Protein AF-A0A944XYM7-F1 (afdb_monomer_lite)

Sequence (76 aa):
MTKNTTKTLGHGVEYRTNESLLKIEDWLDDNIAGKWSIGVEGLDDALEKKTIKIVFRDADDKRKFMVEYCGSMMVG

Foldseek 3Di:
DDDPPPVFLPDKDKAKDLDDPVVVVVCLVVPPPFDKDKDFPDADPVNSITIMMMRHNDPVSVVVCCCVRVVDDDDD

Radius of gyration: 13.9 Å; chains: 1; bounding box: 40×38×33 Å

pLDDT: mean 77.77, std 16.3, range [36.09, 92.69]

Secondary structure (DSSP, 8-state):
---------SEEEEEEESS-HHHHHHHHHHH-SS-EEEEEEEE-TTSS-EEEEEEESSHHHHHHHIIIII------

Structure (mmCIF, N/CA/C/O backbone):
data_AF-A0A944XYM7-F1
#
_entry.id   AF-A0A944XYM7-F1
#
loop_
_atom_site.group_PDB
_atom_site.id
_atom_site.type_symbol
_atom_site.label_atom_id
_atom_site.label_alt_id
_atom_site.label_comp_id
_atom_site.label_asym_id
_atom_site.label_entity_id
_atom_site.label_seq_id
_atom_site.pdbx_PDB_ins_code
_atom_site.Cartn_x
_atom_site.Cartn_y
_atom_site.Cartn_z
_atom_site.occupancy
_atom_site.B_iso_or_equiv
_atom_site.auth_seq_id
_atom_site.auth_comp_id
_atom_site.auth_asym_id
_atom_site.auth_atom_id
_atom_site.pdbx_PDB_model_num
ATOM 1 N N . MET A 1 1 ? 30.904 -11.841 11.710 1.00 43.03 1 MET A N 1
ATOM 2 C CA . MET A 1 1 ? 29.786 -12.122 10.784 1.00 43.03 1 MET A CA 1
ATOM 3 C C . MET A 1 1 ? 28.718 -11.078 11.039 1.00 43.03 1 MET A C 1
ATOM 5 O O . MET A 1 1 ? 27.935 -11.249 11.961 1.00 43.03 1 MET A O 1
ATOM 9 N N . THR A 1 2 ? 28.730 -9.958 10.318 1.00 44.03 2 THR A N 1
ATOM 10 C CA . THR A 1 2 ? 27.716 -8.922 1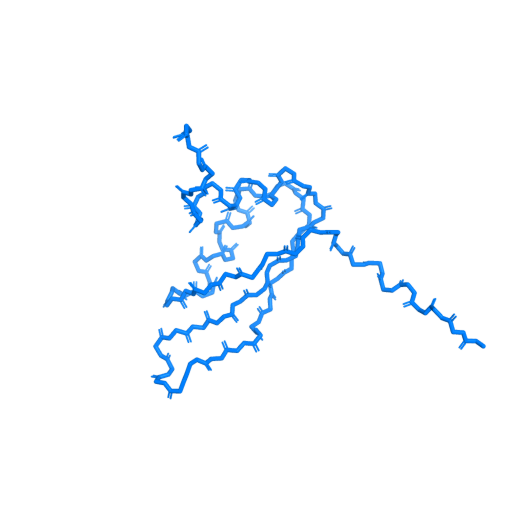0.553 1.00 44.03 2 THR A CA 1
ATOM 11 C C . THR A 1 2 ? 27.537 -8.078 9.309 1.00 44.03 2 THR A C 1
ATOM 13 O O . THR A 1 2 ? 28.456 -7.364 8.913 1.00 44.03 2 THR A O 1
ATOM 16 N N . LYS A 1 3 ? 26.350 -8.231 8.718 1.00 42.62 3 LYS A N 1
ATOM 17 C CA . LYS A 1 3 ? 25.574 -7.338 7.842 1.00 42.62 3 LYS A CA 1
ATOM 18 C C . LYS A 1 3 ? 24.747 -8.251 6.939 1.00 42.62 3 LYS A C 1
ATOM 20 O O . LYS A 1 3 ? 25.067 -8.461 5.775 1.00 42.62 3 LYS A O 1
ATOM 25 N N . ASN A 1 4 ? 23.697 -8.840 7.515 1.00 41.62 4 ASN A N 1
ATOM 26 C CA . ASN A 1 4 ? 22.593 -9.349 6.716 1.00 41.62 4 ASN A CA 1
ATOM 27 C C . ASN A 1 4 ? 21.953 -8.115 6.089 1.00 41.62 4 ASN A C 1
ATOM 29 O O . ASN A 1 4 ? 21.136 -7.441 6.709 1.00 41.62 4 ASN A O 1
ATOM 33 N N . THR A 1 5 ? 22.421 -7.763 4.897 1.00 46.16 5 THR A N 1
ATOM 34 C CA 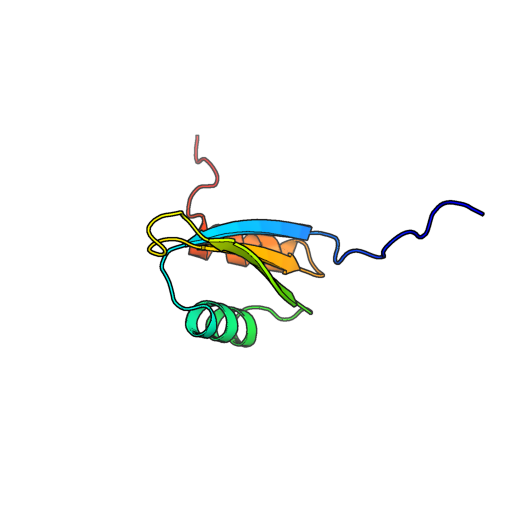. THR A 1 5 ? 21.794 -6.784 4.025 1.00 46.16 5 THR A CA 1
ATOM 35 C C . THR A 1 5 ? 20.442 -7.370 3.663 1.00 46.16 5 THR A C 1
ATOM 37 O O . THR A 1 5 ? 20.319 -8.122 2.695 1.00 46.16 5 THR A O 1
ATOM 40 N N . THR A 1 6 ? 19.431 -7.113 4.495 1.00 47.66 6 THR A N 1
ATOM 41 C CA . THR A 1 6 ? 18.042 -7.348 4.130 1.00 47.66 6 THR A CA 1
ATOM 42 C C . THR A 1 6 ? 17.867 -6.562 2.851 1.00 47.66 6 THR A C 1
ATOM 44 O O . THR A 1 6 ? 17.961 -5.338 2.841 1.00 47.66 6 THR A O 1
ATOM 47 N N . LYS A 1 7 ? 17.761 -7.287 1.744 1.00 49.59 7 LYS A N 1
ATOM 48 C CA . LYS A 1 7 ? 17.517 -6.761 0.412 1.00 49.59 7 LYS A CA 1
ATOM 49 C C . LYS A 1 7 ? 16.085 -6.233 0.431 1.00 49.59 7 LYS A C 1
ATOM 51 O O . LYS A 1 7 ? 15.169 -6.880 -0.062 1.00 49.59 7 LYS A O 1
ATOM 56 N N . THR A 1 8 ? 15.882 -5.134 1.151 1.00 49.72 8 THR A N 1
ATOM 57 C CA . THR A 1 8 ? 14.607 -4.457 1.293 1.00 49.72 8 THR A CA 1
ATOM 58 C C . THR A 1 8 ? 14.205 -4.054 -0.109 1.00 49.72 8 THR A C 1
ATOM 60 O O . THR A 1 8 ? 14.982 -3.401 -0.807 1.00 49.72 8 THR A O 1
ATOM 63 N N . LEU A 1 9 ? 13.007 -4.456 -0.529 1.00 53.78 9 LEU A N 1
ATOM 64 C CA . LEU A 1 9 ? 12.228 -3.681 -1.490 1.00 53.78 9 LEU A CA 1
ATOM 65 C C . LEU A 1 9 ? 12.490 -2.192 -1.154 1.00 53.78 9 LEU A C 1
ATOM 67 O O . LEU A 1 9 ? 12.326 -1.779 -0.007 1.00 53.78 9 LEU A O 1
ATOM 71 N N . GLY A 1 10 ? 13.139 -1.459 -2.063 1.00 64.25 10 GLY A N 1
ATOM 72 C CA . GLY A 1 10 ? 13.962 -0.292 -1.699 1.00 64.25 10 GLY A CA 1
ATOM 73 C C . GLY A 1 10 ? 13.165 0.926 -1.231 1.00 64.25 10 GLY A C 1
ATOM 74 O O . GLY A 1 10 ? 13.734 1.888 -0.717 1.00 64.25 10 GLY A O 1
ATOM 75 N N . HIS A 1 11 ? 11.844 0.889 -1.402 1.00 77.50 11 HIS A N 1
ATOM 76 C CA . HIS A 1 11 ? 10.982 2.054 -1.325 1.00 77.50 11 HIS A CA 1
ATOM 77 C C . HIS A 1 11 ? 9.786 1.778 -0.410 1.00 77.50 11 HIS A C 1
ATOM 79 O O . HIS A 1 11 ? 8.685 1.494 -0.869 1.00 77.50 11 HIS A O 1
ATOM 85 N N . GLY A 1 12 ? 10.008 1.870 0.903 1.00 82.06 12 GLY A N 1
ATOM 86 C CA . GLY A 1 12 ? 8.939 1.834 1.902 1.00 82.06 12 GLY A CA 1
ATOM 87 C C . GLY A 1 12 ? 8.141 3.142 1.961 1.00 82.06 12 GLY A C 1
ATOM 88 O O . GLY A 1 12 ? 8.701 4.235 1.795 1.00 82.06 12 GLY A O 1
ATOM 89 N N . VAL A 1 13 ? 6.839 3.020 2.207 1.00 85.25 13 VAL A N 1
ATOM 90 C CA . VAL A 1 13 ? 5.910 4.095 2.573 1.00 85.25 13 VAL A CA 1
ATOM 91 C C . VAL A 1 13 ? 5.111 3.635 3.776 1.00 85.25 13 VAL A C 1
ATOM 93 O O . VAL A 1 13 ? 4.511 2.563 3.750 1.00 85.25 13 VAL A O 1
ATOM 96 N N . GLU A 1 14 ? 5.097 4.459 4.813 1.00 87.94 14 GLU A N 1
ATOM 97 C CA . GLU A 1 14 ? 4.166 4.315 5.923 1.00 87.94 14 GLU A CA 1
ATOM 98 C C . GLU A 1 14 ? 2.934 5.161 5.623 1.00 87.94 14 GLU A C 1
ATOM 100 O O . GLU A 1 14 ? 3.036 6.353 5.329 1.00 87.94 14 GLU A O 1
ATOM 105 N N . TYR A 1 15 ? 1.772 4.526 5.658 1.00 85.31 15 TYR A N 1
ATOM 106 C CA . TYR A 1 15 ? 0.496 5.141 5.354 1.00 85.31 15 TYR A CA 1
ATOM 107 C C . TYR A 1 15 ? -0.486 4.838 6.478 1.00 85.31 15 TYR A C 1
ATOM 109 O O . TYR A 1 15 ? -0.712 3.683 6.840 1.00 85.31 15 TYR A O 1
ATOM 117 N N . ARG A 1 16 ? -1.057 5.889 7.063 1.00 86.75 16 ARG A N 1
ATOM 118 C CA . ARG A 1 16 ? -2.050 5.760 8.128 1.00 86.75 16 ARG A CA 1
ATOM 119 C C . ARG A 1 16 ? -3.431 5.934 7.532 1.00 86.75 16 ARG A C 1
ATOM 121 O O . ARG A 1 16 ? -3.745 6.990 6.995 1.00 86.75 16 ARG A O 1
ATOM 128 N N . THR A 1 17 ? -4.253 4.907 7.664 1.00 84.81 17 THR A N 1
ATOM 129 C CA . THR A 1 17 ? -5.577 4.855 7.053 1.00 84.81 17 THR A CA 1
ATOM 130 C C . THR A 1 17 ? -6.576 4.165 7.965 1.00 84.81 17 THR A C 1
ATOM 132 O O . THR A 1 17 ? -6.210 3.373 8.830 1.00 84.81 17 THR A O 1
ATOM 135 N N . ASN A 1 18 ? -7.848 4.489 7.799 1.00 87.19 18 ASN A N 1
ATOM 136 C CA . ASN A 1 18 ? -8.971 3.735 8.353 1.00 87.19 18 ASN A CA 1
ATOM 137 C C . ASN A 1 18 ? -9.604 2.807 7.301 1.00 87.19 18 ASN A C 1
ATOM 139 O O . ASN A 1 18 ? -10.546 2.079 7.610 1.00 87.19 18 ASN A O 1
ATOM 143 N N . GLU A 1 19 ? -9.090 2.808 6.067 1.00 84.12 19 GLU A N 1
ATOM 144 C CA . GLU A 1 19 ? -9.587 1.948 5.002 1.00 84.12 19 GLU A CA 1
ATOM 145 C C . GLU A 1 19 ? -9.238 0.470 5.225 1.00 84.12 19 GLU A C 1
ATOM 147 O O . GLU A 1 19 ? -8.350 0.072 5.994 1.00 84.12 19 GLU A O 1
ATOM 152 N N . SER A 1 20 ? -9.994 -0.376 4.529 1.00 85.50 20 SER A N 1
ATOM 153 C CA . SER A 1 20 ? -9.763 -1.815 4.517 1.00 85.50 20 SER A CA 1
ATOM 154 C C . SER A 1 20 ? -8.491 -2.138 3.740 1.00 85.50 20 SER A C 1
ATOM 156 O O . SER A 1 20 ? -8.327 -1.674 2.616 1.00 85.50 20 SER A O 1
ATOM 158 N N . LEU A 1 21 ? -7.635 -2.989 4.317 1.00 85.31 21 LEU A N 1
ATOM 159 C CA . LEU A 1 21 ? -6.414 -3.478 3.665 1.00 85.31 21 LEU A CA 1
ATOM 160 C C . LEU A 1 21 ? -6.718 -4.078 2.293 1.00 85.31 21 LEU A C 1
ATOM 162 O O . LEU A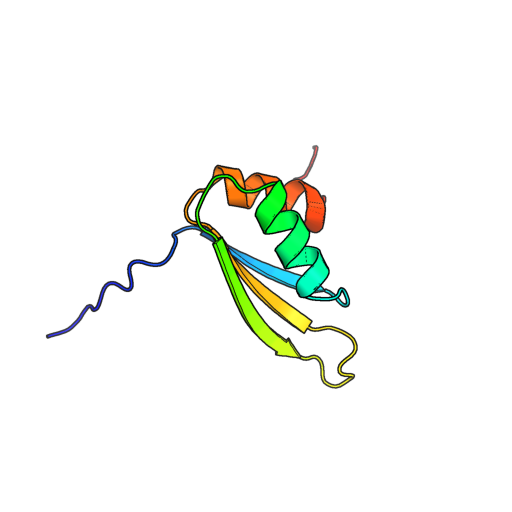 1 21 ? -6.077 -3.693 1.330 1.00 85.31 21 LEU A O 1
ATOM 166 N N . LEU A 1 22 ? -7.784 -4.879 2.201 1.00 88.38 22 LEU A N 1
ATOM 167 C CA . LEU A 1 22 ? -8.259 -5.482 0.955 1.00 88.38 22 LEU A CA 1
ATOM 168 C C . LEU A 1 22 ? -8.444 -4.469 -0.179 1.00 88.38 22 LEU A C 1
ATOM 170 O O . LEU A 1 22 ? -8.110 -4.762 -1.315 1.00 88.38 22 LEU A O 1
ATOM 174 N N . LYS A 1 23 ? -8.956 -3.271 0.124 1.00 89.19 23 LYS A N 1
ATOM 175 C CA . LYS A 1 23 ? -9.171 -2.230 -0.886 1.00 89.19 23 LYS A CA 1
ATOM 176 C C . LYS A 1 23 ? -7.849 -1.642 -1.383 1.00 89.19 23 LYS A C 1
ATOM 178 O O . LYS A 1 23 ? -7.730 -1.270 -2.542 1.00 89.19 23 LYS A O 1
ATOM 183 N N . ILE A 1 24 ? -6.867 -1.552 -0.492 1.00 89.50 24 ILE A N 1
ATOM 184 C CA . ILE A 1 24 ? -5.524 -1.076 -0.817 1.00 89.50 24 ILE A CA 1
ATOM 185 C C . ILE A 1 24 ? -4.775 -2.156 -1.601 1.00 89.50 24 ILE A C 1
ATOM 187 O O . ILE A 1 24 ? -4.117 -1.842 -2.579 1.00 89.50 24 ILE A O 1
ATOM 191 N N . GLU A 1 25 ? -4.904 -3.424 -1.208 1.00 90.50 25 GLU A N 1
ATOM 192 C CA . GLU A 1 25 ? -4.339 -4.577 -1.917 1.00 90.50 25 GLU A CA 1
ATOM 193 C C . GLU A 1 25 ? -4.907 -4.716 -3.332 1.00 90.50 25 GLU A C 1
ATOM 195 O O . GLU A 1 25 ? -4.137 -4.903 -4.264 1.00 90.50 25 GLU A O 1
ATOM 200 N N . ASP A 1 26 ? -6.221 -4.555 -3.499 1.00 92.69 26 ASP A N 1
ATOM 201 C CA . ASP A 1 26 ? -6.899 -4.550 -4.802 1.00 92.69 26 ASP A CA 1
ATOM 202 C C . ASP A 1 26 ? -6.368 -3.433 -5.714 1.00 92.69 26 ASP A C 1
ATOM 204 O O . ASP A 1 26 ? -5.951 -3.690 -6.843 1.00 92.69 26 ASP A O 1
ATOM 208 N N . TRP A 1 27 ? -6.254 -2.207 -5.189 1.00 91.19 27 TRP A N 1
ATOM 209 C CA . TRP A 1 27 ? -5.654 -1.102 -5.938 1.00 91.19 27 TRP A CA 1
ATOM 210 C C . TRP A 1 27 ? -4.192 -1.382 -6.296 1.00 91.19 27 TRP A C 1
ATOM 212 O O . TRP A 1 27 ? -3.767 -1.086 -7.414 1.00 91.19 27 TRP A O 1
ATOM 222 N N . LEU A 1 28 ? -3.414 -1.951 -5.367 1.00 89.62 28 LEU A N 1
ATOM 223 C CA . LEU A 1 28 ? -2.017 -2.302 -5.605 1.00 89.62 28 LEU A CA 1
ATOM 224 C C . LEU A 1 28 ? -1.892 -3.374 -6.696 1.00 89.62 28 LEU A C 1
ATOM 226 O O . LEU A 1 28 ? -1.007 -3.258 -7.533 1.00 89.62 28 LEU A O 1
ATOM 230 N N . ASP A 1 29 ? -2.758 -4.384 -6.720 1.00 90.81 29 ASP A N 1
ATOM 231 C CA . ASP A 1 29 ? -2.738 -5.437 -7.745 1.00 90.81 29 ASP A CA 1
ATOM 232 C C . ASP A 1 29 ? -3.042 -4.887 -9.150 1.00 90.81 29 ASP A C 1
ATOM 234 O O . ASP A 1 29 ? -2.366 -5.246 -10.112 1.00 90.81 29 ASP A O 1
ATOM 238 N N . ASP A 1 30 ? -3.984 -3.945 -9.259 1.00 92.00 30 ASP A N 1
ATOM 239 C CA . ASP A 1 30 ? -4.388 -3.345 -10.538 1.00 92.00 30 ASP A CA 1
ATOM 240 C C . ASP A 1 30 ? -3.413 -2.256 -11.040 1.00 92.00 30 ASP A C 1
ATOM 242 O O . ASP A 1 30 ? -3.147 -2.140 -12.239 1.00 92.00 30 ASP A O 1
ATOM 246 N N . ASN A 1 31 ? -2.825 -1.463 -10.132 1.00 88.38 31 ASN A N 1
ATOM 247 C CA . ASN A 1 31 ? -2.073 -0.249 -10.495 1.00 88.38 31 ASN A CA 1
ATOM 248 C C . ASN A 1 31 ? -0.544 -0.405 -10.460 1.00 88.38 31 ASN A C 1
ATOM 250 O O . ASN A 1 31 ? 0.179 0.418 -11.053 1.00 88.38 31 ASN A O 1
ATOM 254 N N . ILE A 1 32 ? -0.032 -1.433 -9.775 1.00 88.62 32 ILE A N 1
ATOM 255 C CA . ILE A 1 32 ? 1.403 -1.667 -9.576 1.00 88.62 32 ILE A CA 1
ATOM 256 C C . ILE A 1 32 ? 1.877 -2.790 -10.492 1.00 88.62 32 ILE A C 1
ATOM 258 O O . ILE A 1 32 ? 1.492 -3.944 -10.357 1.00 88.62 32 ILE A O 1
ATOM 262 N N . ALA A 1 33 ? 2.787 -2.455 -11.407 1.00 82.56 33 ALA A N 1
ATOM 263 C CA . ALA A 1 33 ? 3.380 -3.443 -12.308 1.00 82.56 33 ALA A CA 1
ATOM 264 C C . ALA A 1 33 ? 4.481 -4.268 -11.615 1.00 82.56 33 ALA A C 1
ATOM 266 O O . ALA A 1 33 ? 4.790 -5.393 -12.020 1.00 82.56 33 ALA A O 1
ATOM 267 N N . GLY A 1 34 ? 5.127 -3.684 -10.601 1.00 83.06 34 GLY A N 1
ATOM 268 C CA . GLY A 1 34 ? 6.185 -4.310 -9.823 1.00 83.06 34 GLY A CA 1
ATOM 269 C C . GLY A 1 34 ? 5.687 -5.208 -8.689 1.00 83.06 34 GLY A C 1
ATOM 270 O O . GLY A 1 34 ? 4.502 -5.424 -8.468 1.00 83.06 34 GLY A O 1
ATOM 271 N N . LYS A 1 35 ? 6.639 -5.742 -7.914 1.00 86.88 35 LYS A N 1
ATOM 272 C CA . LYS A 1 35 ? 6.311 -6.445 -6.668 1.00 86.88 35 LYS A CA 1
ATOM 273 C C . LYS A 1 35 ? 6.100 -5.435 -5.548 1.00 86.88 35 LYS A C 1
ATOM 275 O O . LYS A 1 35 ? 6.958 -4.574 -5.332 1.00 86.88 35 LYS A O 1
ATOM 280 N N . TRP A 1 36 ? 5.026 -5.618 -4.797 1.00 88.94 36 TRP A N 1
ATOM 281 C CA . TRP A 1 36 ? 4.727 -4.874 -3.583 1.00 88.94 36 TRP A CA 1
ATOM 282 C C . TRP A 1 36 ? 4.610 -5.823 -2.386 1.00 88.94 36 TRP A C 1
ATOM 284 O O . TRP A 1 36 ? 4.521 -7.046 -2.520 1.00 88.94 36 TRP A O 1
ATOM 294 N N . SER A 1 37 ? 4.704 -5.271 -1.184 1.00 88.38 37 SER A N 1
ATOM 295 C CA . SER A 1 37 ? 4.458 -5.990 0.065 1.00 88.38 37 SER A CA 1
ATOM 296 C C . SER A 1 37 ? 3.831 -5.036 1.060 1.00 88.38 37 SER A C 1
ATOM 298 O O . SER A 1 37 ? 4.362 -3.951 1.272 1.00 88.38 37 SER A O 1
ATOM 300 N N . ILE A 1 38 ? 2.718 -5.439 1.659 1.00 87.44 38 ILE A N 1
ATOM 301 C CA . ILE A 1 38 ? 1.988 -4.662 2.657 1.00 87.44 38 ILE A CA 1
ATOM 302 C C . ILE A 1 38 ? 2.116 -5.335 4.026 1.00 87.44 38 ILE A C 1
ATOM 304 O O . ILE A 1 38 ? 2.068 -6.558 4.136 1.00 87.44 38 ILE A O 1
ATOM 308 N N . GLY A 1 39 ? 2.300 -4.540 5.073 1.00 87.88 39 GLY A N 1
ATOM 309 C CA . GLY A 1 39 ? 2.320 -4.994 6.461 1.00 87.88 39 GLY A CA 1
ATOM 310 C C . GLY A 1 39 ? 1.629 -3.984 7.365 1.00 87.88 39 GLY A C 1
ATOM 311 O O . GLY A 1 39 ? 1.654 -2.790 7.090 1.00 87.88 39 GLY A O 1
ATOM 312 N N . VAL A 1 40 ? 0.991 -4.442 8.438 1.00 88.06 40 VAL A N 1
ATOM 313 C CA . VAL A 1 40 ? 0.425 -3.553 9.463 1.00 88.06 40 VAL A CA 1
ATOM 314 C C . VAL A 1 40 ? 1.500 -3.323 10.519 1.00 88.06 40 VAL A C 1
ATOM 316 O O . VAL A 1 40 ? 1.887 -4.268 11.197 1.00 88.06 40 VAL A O 1
ATOM 319 N N . GLU A 1 41 ? 1.982 -2.088 10.655 1.00 85.75 41 GLU A N 1
ATOM 320 C CA . GLU A 1 41 ? 2.986 -1.733 11.673 1.00 85.75 41 GLU A CA 1
ATOM 321 C C . GLU A 1 41 ? 2.321 -1.329 12.997 1.00 85.75 41 GLU A C 1
ATOM 323 O O . GLU A 1 41 ? 2.935 -1.433 14.055 1.00 85.75 41 GLU A O 1
ATOM 328 N N . GLY A 1 42 ? 1.065 -0.872 12.966 1.00 80.88 42 GLY A N 1
ATOM 329 C CA . GLY A 1 42 ? 0.366 -0.466 14.180 1.00 80.88 42 GLY A CA 1
ATOM 330 C C . GLY A 1 42 ? -1.130 -0.269 13.998 1.00 80.88 42 GLY A C 1
ATOM 331 O O . GLY A 1 42 ? -1.620 0.012 12.905 1.00 80.88 42 GLY A O 1
ATOM 332 N N . LEU A 1 43 ? -1.854 -0.399 15.101 1.00 84.56 43 LEU A N 1
ATOM 333 C CA . LEU A 1 43 ? -3.250 -0.007 15.233 1.00 84.56 43 LEU A CA 1
ATOM 334 C C . LEU A 1 43 ? -3.327 1.095 16.284 1.00 84.56 43 LEU A C 1
ATOM 336 O O . LEU A 1 43 ? -2.585 1.071 17.263 1.00 84.56 43 LEU A O 1
ATOM 340 N N . ASP A 1 44 ? -4.192 2.069 16.044 1.00 80.88 44 ASP A N 1
ATOM 341 C CA . ASP A 1 44 ? -4.500 3.112 17.013 1.00 80.88 44 ASP A CA 1
ATOM 342 C C . ASP A 1 44 ? -5.230 2.523 18.228 1.00 80.88 44 ASP A C 1
ATOM 344 O O . ASP A 1 44 ? -5.922 1.513 18.084 1.00 80.88 44 ASP A O 1
ATOM 348 N N . ASP A 1 45 ? -5.129 3.155 19.399 1.00 79.69 45 ASP A N 1
ATOM 349 C CA . ASP A 1 45 ? -5.802 2.704 20.628 1.00 79.69 45 ASP A CA 1
ATOM 350 C C . ASP A 1 45 ? -7.324 2.575 20.455 1.00 79.69 45 ASP A C 1
ATOM 352 O O . ASP A 1 45 ? -7.956 1.702 21.051 1.00 79.69 45 ASP A O 1
ATOM 356 N N . ALA A 1 46 ? -7.915 3.405 19.592 1.00 77.75 46 ALA A N 1
ATOM 357 C CA . ALA A 1 46 ? -9.333 3.341 19.250 1.00 77.75 46 ALA A CA 1
ATOM 358 C C . ALA A 1 46 ? -9.675 2.255 18.206 1.00 77.75 46 ALA A C 1
ATOM 360 O O . ALA A 1 46 ? -10.843 2.059 17.884 1.00 77.75 46 ALA A O 1
ATOM 361 N N . LEU A 1 47 ? -8.679 1.564 17.634 1.00 74.00 47 LEU A N 1
ATOM 362 C CA . LEU A 1 47 ? -8.790 0.620 16.505 1.00 74.00 47 LEU A CA 1
ATOM 363 C C . LEU A 1 47 ? -9.424 1.213 15.231 1.00 74.00 47 LEU A C 1
ATOM 365 O O . LEU A 1 47 ? -9.681 0.495 14.265 1.00 74.00 47 LEU A O 1
ATOM 369 N N . GLU A 1 48 ? -9.637 2.527 15.195 1.00 79.88 48 GLU A N 1
ATOM 370 C CA . GLU A 1 48 ? -10.256 3.231 14.070 1.00 79.88 48 GLU A CA 1
ATOM 371 C C . GLU A 1 48 ? -9.274 3.467 12.924 1.00 79.88 48 GLU A C 1
ATOM 373 O O . GLU A 1 48 ? -9.666 3.549 11.761 1.00 79.88 48 GLU A O 1
ATOM 378 N N . LYS A 1 49 ? -7.982 3.590 13.240 1.00 83.19 49 LYS A N 1
ATOM 379 C CA . LYS A 1 49 ? -6.917 3.847 12.270 1.00 83.19 49 LYS A CA 1
ATOM 380 C C . LYS A 1 49 ? -5.838 2.789 12.412 1.00 83.19 49 LYS A C 1
ATOM 382 O O . LYS A 1 49 ? -5.454 2.418 13.516 1.00 83.19 49 LYS A O 1
ATOM 387 N N . LYS A 1 50 ? -5.317 2.333 11.283 1.00 88.12 50 LYS A N 1
ATOM 388 C CA . LYS A 1 50 ? -4.163 1.443 11.206 1.00 88.12 50 LYS A CA 1
ATOM 389 C C . LYS A 1 50 ? -3.042 2.139 10.452 1.00 88.12 50 LYS A C 1
ATOM 391 O O . LYS A 1 50 ? -3.270 2.835 9.462 1.00 88.12 50 LYS A O 1
ATOM 396 N N . THR A 1 51 ? -1.831 1.955 10.939 1.00 88.62 51 THR A N 1
ATOM 397 C CA . THR A 1 51 ? -0.614 2.329 10.236 1.00 88.62 51 THR A CA 1
ATOM 398 C C . THR A 1 51 ? -0.143 1.105 9.481 1.00 88.62 51 THR A C 1
ATOM 400 O O . THR A 1 51 ? 0.180 0.073 10.074 1.00 88.62 51 THR A O 1
ATOM 403 N N . ILE A 1 52 ? -0.137 1.217 8.162 1.00 89.94 52 ILE A N 1
ATOM 404 C CA . ILE A 1 52 ? 0.349 0.183 7.263 1.00 89.94 52 ILE A CA 1
ATOM 405 C C . ILE A 1 52 ? 1.652 0.644 6.636 1.00 89.94 52 ILE A C 1
ATOM 407 O O . ILE A 1 52 ? 1.892 1.833 6.442 1.00 89.94 52 ILE A O 1
ATOM 411 N N . LYS A 1 53 ? 2.492 -0.315 6.294 1.00 89.25 53 LYS A N 1
ATOM 412 C CA . LYS A 1 53 ? 3.739 -0.111 5.592 1.00 89.25 53 LYS A CA 1
ATOM 413 C C . LYS A 1 53 ? 3.693 -0.886 4.307 1.00 89.25 53 LYS A C 1
ATOM 415 O O . LYS A 1 53 ? 3.561 -2.108 4.311 1.00 89.25 53 LYS A O 1
ATOM 420 N N . ILE A 1 54 ? 3.804 -0.156 3.214 1.00 88.06 54 ILE A N 1
ATOM 421 C CA . ILE A 1 54 ? 3.839 -0.727 1.882 1.00 88.06 54 ILE A CA 1
ATOM 422 C C . ILE A 1 54 ? 5.248 -0.542 1.360 1.00 88.06 54 ILE A C 1
ATOM 424 O O . ILE A 1 54 ? 5.811 0.553 1.401 1.00 88.06 54 ILE A O 1
ATOM 428 N N . VAL A 1 55 ? 5.843 -1.632 0.910 1.00 88.81 55 VAL A N 1
ATOM 429 C CA . VAL A 1 55 ? 7.200 -1.649 0.396 1.00 88.81 55 VAL A CA 1
ATOM 430 C C . VAL A 1 55 ? 7.156 -2.020 -1.071 1.00 88.81 55 VAL A C 1
ATOM 432 O O . VAL A 1 55 ? 6.737 -3.116 -1.442 1.00 88.81 55 VAL A O 1
ATOM 435 N N . PHE A 1 56 ? 7.600 -1.086 -1.900 1.00 87.44 56 PHE A N 1
ATOM 436 C CA . PHE A 1 56 ? 7.623 -1.239 -3.343 1.00 87.44 56 PHE A CA 1
ATOM 437 C C . PHE A 1 56 ? 9.006 -1.672 -3.807 1.00 87.44 56 PHE A C 1
ATOM 439 O O . PHE A 1 56 ? 10.038 -1.258 -3.259 1.00 87.44 56 PHE A O 1
ATOM 446 N N . ARG A 1 57 ? 9.029 -2.510 -4.843 1.00 85.38 57 ARG A N 1
ATOM 447 C CA . ARG A 1 57 ? 10.267 -2.837 -5.546 1.00 85.38 57 ARG A CA 1
ATOM 448 C C . ARG A 1 57 ? 10.799 -1.634 -6.313 1.00 85.38 57 ARG A C 1
ATOM 450 O O . ARG A 1 57 ? 12.011 -1.437 -6.314 1.00 85.38 57 ARG A O 1
ATOM 457 N N . ASP A 1 58 ? 9.902 -0.882 -6.940 1.00 83.38 58 ASP A N 1
ATOM 458 C CA . ASP A 1 58 ? 10.229 0.237 -7.811 1.00 83.38 58 ASP A CA 1
ATOM 459 C C . ASP A 1 58 ? 9.842 1.586 -7.186 1.00 83.38 58 ASP A C 1
ATOM 461 O O . ASP A 1 58 ? 8.913 1.681 -6.376 1.00 83.38 58 ASP A O 1
ATOM 465 N N . ALA A 1 59 ? 10.581 2.635 -7.537 1.00 82.75 59 ALA A N 1
ATOM 466 C CA . ALA A 1 59 ? 10.322 3.985 -7.053 1.00 82.75 59 ALA A CA 1
ATOM 467 C C . ALA A 1 59 ? 9.109 4.617 -7.751 1.00 82.75 59 ALA A C 1
ATOM 469 O O . ALA A 1 59 ? 8.403 5.412 -7.127 1.00 82.75 59 ALA A O 1
ATOM 470 N N . ASP A 1 60 ? 8.845 4.259 -9.011 1.00 86.56 60 ASP A N 1
ATOM 471 C CA . ASP A 1 60 ? 7.694 4.764 -9.768 1.00 86.56 60 ASP A CA 1
ATOM 472 C C . ASP A 1 60 ? 6.375 4.233 -9.199 1.00 86.56 60 ASP A C 1
ATOM 474 O O . ASP A 1 60 ? 5.431 4.994 -8.991 1.00 86.56 60 ASP A O 1
ATOM 478 N N . ASP A 1 61 ? 6.349 2.952 -8.837 1.00 87.75 61 ASP A N 1
ATOM 479 C CA . ASP A 1 61 ? 5.223 2.302 -8.160 1.00 87.75 61 ASP A CA 1
ATOM 480 C C . ASP A 1 61 ? 4.906 2.986 -6.823 1.00 87.75 61 ASP A C 1
ATOM 482 O O . ASP A 1 61 ? 3.761 3.355 -6.543 1.00 87.75 61 ASP A O 1
ATOM 486 N N . LYS A 1 62 ? 5.951 3.263 -6.030 1.00 85.75 62 LYS A N 1
ATOM 487 C CA . LYS A 1 62 ? 5.825 4.070 -4.812 1.00 85.75 62 LYS A CA 1
ATOM 488 C C . LYS A 1 62 ? 5.228 5.443 -5.123 1.00 85.75 62 LYS A C 1
ATOM 490 O O . LYS A 1 62 ? 4.380 5.930 -4.378 1.00 85.75 62 LYS A O 1
ATOM 495 N N . ARG A 1 63 ? 5.691 6.104 -6.184 1.00 85.81 63 ARG A N 1
ATOM 496 C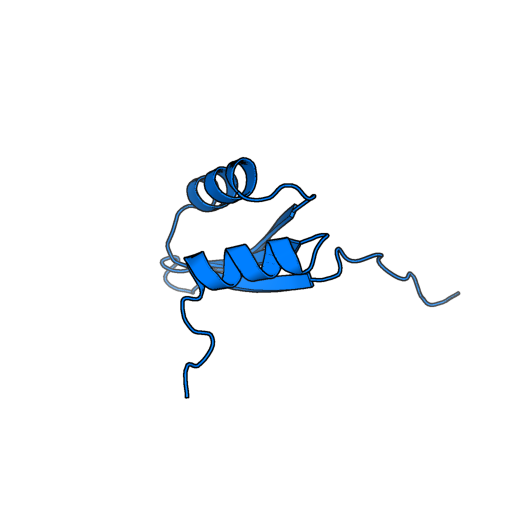 CA . ARG A 1 63 ? 5.245 7.451 -6.550 1.00 85.81 63 ARG A CA 1
ATOM 497 C C . ARG A 1 63 ? 3.778 7.467 -6.969 1.00 85.81 63 ARG A C 1
ATOM 499 O O . ARG A 1 63 ? 3.066 8.353 -6.512 1.00 85.81 63 ARG A O 1
ATOM 506 N N . LYS A 1 64 ? 3.311 6.476 -7.733 1.00 87.81 64 LYS A N 1
ATOM 507 C CA . LYS A 1 64 ? 1.884 6.292 -8.046 1.00 87.81 64 LYS A CA 1
ATOM 508 C C . LYS A 1 64 ? 1.046 6.169 -6.780 1.00 87.81 64 LYS A C 1
ATOM 510 O O . LYS A 1 64 ? 0.079 6.906 -6.620 1.00 87.81 64 LYS A O 1
ATOM 515 N N . PHE A 1 65 ? 1.468 5.307 -5.853 1.00 86.94 65 PHE A N 1
ATOM 516 C CA . PHE A 1 65 ? 0.772 5.138 -4.579 1.00 86.94 65 PHE A CA 1
ATOM 517 C C . PHE A 1 65 ? 0.727 6.442 -3.774 1.00 86.94 65 PHE A C 1
ATOM 519 O O . PHE A 1 65 ? -0.317 6.815 -3.250 1.00 86.94 65 PHE A O 1
ATOM 526 N N . MET A 1 66 ? 1.842 7.177 -3.703 1.00 85.00 66 MET A N 1
ATOM 527 C CA . MET A 1 66 ? 1.880 8.474 -3.019 1.00 85.00 66 MET A CA 1
ATOM 528 C C . MET A 1 66 ? 0.971 9.516 -3.687 1.00 85.00 66 MET A C 1
ATOM 530 O O . MET A 1 66 ? 0.379 10.326 -2.982 1.00 85.00 66 MET A O 1
ATOM 534 N N . VAL A 1 67 ? 0.841 9.511 -5.015 1.00 86.50 67 VAL A N 1
ATOM 535 C CA . VAL A 1 67 ? -0.063 10.427 -5.728 1.00 86.50 67 VAL A CA 1
ATOM 536 C C . VAL A 1 67 ? -1.523 10.123 -5.398 1.00 86.50 67 VAL A C 1
ATOM 538 O O . VAL A 1 67 ? -2.257 11.048 -5.067 1.00 86.50 67 VAL A O 1
ATOM 541 N N . GLU A 1 68 ? -1.916 8.851 -5.420 1.00 86.25 68 GLU A N 1
ATOM 542 C CA . GLU A 1 68 ? -3.293 8.427 -5.136 1.00 86.25 68 GLU A CA 1
ATOM 543 C C . GLU A 1 68 ? -3.672 8.623 -3.658 1.00 86.25 68 GLU A C 1
ATOM 545 O O . GLU A 1 68 ? -4.677 9.250 -3.334 1.00 86.25 68 GLU A O 1
ATOM 550 N N . TYR A 1 69 ? -2.843 8.122 -2.736 1.00 81.50 69 TYR A N 1
ATOM 551 C CA . TYR A 1 69 ? -3.203 8.021 -1.316 1.00 81.50 69 TYR A CA 1
ATOM 552 C C . TYR A 1 69 ? -2.652 9.144 -0.434 1.00 81.50 69 TYR A C 1
ATOM 554 O O . TYR A 1 69 ? -3.223 9.431 0.619 1.00 81.50 69 TYR A O 1
ATOM 562 N N . CYS A 1 70 ? -1.528 9.763 -0.813 1.00 73.62 70 CYS A N 1
ATOM 563 C CA . CYS A 1 70 ? -0.906 10.843 -0.035 1.00 73.62 70 CYS A CA 1
ATOM 564 C C . CYS A 1 70 ? -1.252 12.232 -0.594 1.00 73.62 70 CYS A C 1
ATOM 566 O O . CYS A 1 70 ? -1.129 13.219 0.128 1.00 73.6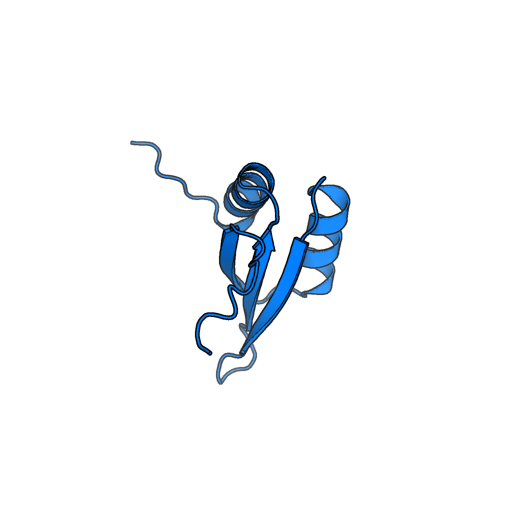2 70 CYS A O 1
ATOM 568 N N . GLY A 1 71 ? -1.703 12.326 -1.851 1.00 64.81 71 GLY A N 1
ATOM 569 C CA . GLY A 1 71 ? -2.360 13.501 -2.435 1.00 64.81 71 GLY A CA 1
ATOM 570 C C . GLY A 1 71 ? -1.590 14.829 -2.413 1.00 64.81 71 GLY A C 1
ATOM 571 O O . GLY A 1 71 ? -2.126 15.836 -2.863 1.00 64.81 71 GLY A O 1
ATOM 572 N N . SER A 1 72 ? -0.356 14.893 -1.906 1.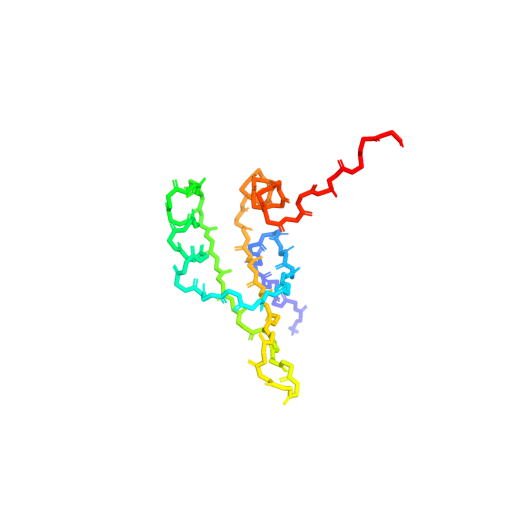00 47.03 72 SER A N 1
ATOM 573 C CA . SER A 1 72 ? 0.355 16.161 -1.753 1.00 47.03 72 SER A CA 1
ATOM 574 C C . SER A 1 72 ? 1.859 15.990 -1.916 1.00 47.03 72 SER A C 1
ATOM 576 O O . SER A 1 72 ? 2.623 15.874 -0.958 1.00 47.03 72 SER A O 1
ATOM 578 N N . MET A 1 73 ? 2.304 16.015 -3.170 1.00 42.88 73 MET A N 1
ATOM 579 C CA . MET A 1 73 ? 3.578 16.653 -3.467 1.00 42.88 73 MET A CA 1
ATOM 580 C C . MET A 1 73 ? 3.251 18.103 -3.821 1.00 42.88 73 MET A C 1
ATOM 582 O O . MET A 1 73 ? 2.748 18.371 -4.906 1.00 42.88 73 MET A O 1
ATOM 586 N N . MET A 1 74 ? 3.455 18.986 -2.837 1.00 46.84 74 MET A N 1
ATOM 587 C CA . MET A 1 74 ? 3.740 20.420 -2.967 1.00 46.84 74 MET A CA 1
ATOM 588 C C . MET A 1 74 ? 3.783 20.915 -4.424 1.00 46.84 74 MET A C 1
ATOM 590 O O . MET A 1 74 ? 4.754 20.667 -5.142 1.00 46.84 74 MET A O 1
ATOM 594 N N . VAL A 1 75 ? 2.752 21.648 -4.843 1.00 43.00 75 VAL A N 1
ATOM 595 C CA . VAL A 1 75 ? 2.880 22.621 -5.930 1.00 43.00 75 VAL A CA 1
ATOM 596 C C . VAL A 1 75 ? 3.106 23.992 -5.299 1.00 43.00 75 VAL A C 1
ATOM 598 O O . VAL A 1 75 ? 2.169 24.566 -4.755 1.00 43.00 75 VAL A O 1
ATOM 601 N N . GLY A 1 76 ? 4.341 24.493 -5.400 1.00 36.09 76 GLY A N 1
ATOM 602 C CA . GLY A 1 76 ? 4.689 25.907 -5.196 1.00 36.09 76 GLY A CA 1
ATOM 603 C C . GLY A 1 76 ? 5.084 26.292 -3.784 1.00 36.09 76 GLY A C 1
ATOM 604 O O . GLY A 1 76 ? 4.169 26.524 -2.969 1.00 36.09 76 GLY A O 1
#